Protein AF-A0A484YDE2-F1 (afdb_monomer_lite)

InterPro domains:
  IPR001761 Periplasmic binding protein/LacI sugar binding domain [PF00532] (2-82)
  IPR028082 Periplasmic binding protein-like I [SSF53822] (1-90)

Organism: Escherichia coli (NCBI:txid562)

Sequence (93 aa):
MLKRRNIDGVVLFGFTGITEEMLAHWQSSLVLLARDAKGFASVCYDDEGAIKILMQRLYDQGHRNISYLGVPHSDVTTGKRRHESLPGVLQSA

Structure (mmCIF, N/CA/C/O backbone):
data_AF-A0A484YDE2-F1
#
_entry.id   AF-A0A484YDE2-F1
#
loop_
_atom_site.group_PDB
_atom_site.id
_atom_site.type_symbol
_atom_site.label_atom_id
_atom_site.label_alt_id
_atom_site.label_comp_id
_atom_site.label_asym_id
_atom_site.label_entity_id
_atom_site.label_seq_id
_atom_site.pdbx_PDB_ins_code
_atom_site.Cartn_x
_atom_site.Cartn_y
_atom_site.Cartn_z
_atom_site.occupancy
_atom_site.B_iso_or_equiv
_atom_site.auth_seq_id
_atom_site.a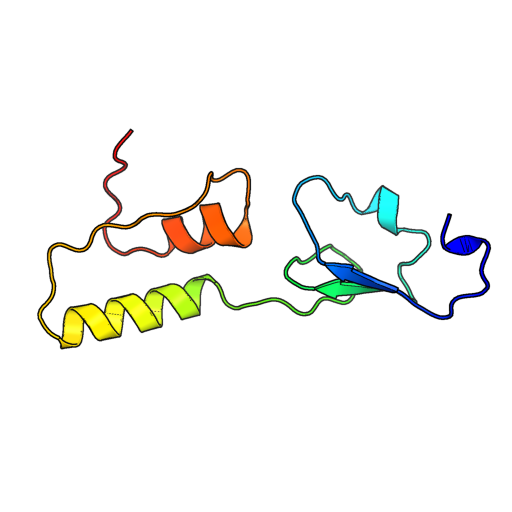uth_comp_id
_atom_site.auth_asym_id
_atom_site.auth_atom_id
_atom_site.pdbx_PDB_model_num
ATOM 1 N N . MET A 1 1 ? 23.524 -5.821 -12.721 1.00 55.28 1 MET A N 1
ATOM 2 C CA . MET A 1 1 ? 24.063 -7.190 -12.528 1.00 55.28 1 MET A CA 1
ATOM 3 C C . MET A 1 1 ? 23.188 -8.297 -13.133 1.00 55.28 1 MET A C 1
ATOM 5 O O . MET A 1 1 ? 23.755 -9.187 -13.747 1.00 55.28 1 MET A O 1
ATOM 9 N N . LEU A 1 2 ? 21.851 -8.255 -13.030 1.00 57.38 2 LEU A N 1
ATOM 10 C CA . LEU A 1 2 ? 20.960 -9.353 -13.467 1.00 57.38 2 LEU A CA 1
ATOM 11 C C . LEU A 1 2 ? 20.913 -9.618 -14.987 1.00 57.38 2 LEU A C 1
ATOM 13 O O . LEU A 1 2 ? 20.896 -10.769 -15.406 1.00 57.38 2 LEU A O 1
ATOM 17 N N . LYS A 1 3 ? 21.010 -8.575 -15.825 1.00 56.53 3 LYS A N 1
ATOM 18 C CA . LYS A 1 3 ? 20.983 -8.698 -17.301 1.00 56.53 3 LYS A CA 1
ATOM 19 C C . LYS A 1 3 ? 22.122 -9.558 -17.879 1.00 56.53 3 LYS A C 1
ATOM 21 O O . LYS A 1 3 ? 22.033 -10.020 -19.005 1.00 56.53 3 LYS A O 1
ATOM 26 N N . ARG A 1 4 ? 23.198 -9.779 -17.110 1.00 62.06 4 ARG A N 1
ATOM 27 C CA . ARG A 1 4 ? 24.375 -10.565 -17.523 1.00 62.06 4 ARG A CA 1
ATOM 28 C C . ARG A 1 4 ? 24.230 -12.074 -17.271 1.00 62.06 4 ARG A C 1
ATOM 30 O O . ARG A 1 4 ? 25.195 -12.798 -17.473 1.00 62.06 4 ARG A O 1
ATOM 37 N N . ARG A 1 5 ? 23.069 -12.541 -16.790 1.00 71.06 5 ARG A N 1
ATOM 38 C CA . ARG A 1 5 ? 22.826 -13.946 -16.413 1.00 71.06 5 ARG A CA 1
ATOM 39 C C . ARG A 1 5 ? 21.763 -14.665 -17.257 1.00 71.06 5 ARG A C 1
ATOM 41 O O . ARG A 1 5 ? 21.326 -15.726 -16.841 1.00 71.06 5 ARG A O 1
ATOM 48 N N . ASN A 1 6 ? 21.364 -14.117 -18.413 1.00 76.69 6 ASN A N 1
ATOM 49 C CA . ASN A 1 6 ? 20.368 -14.738 -19.306 1.00 76.69 6 ASN A CA 1
ATOM 50 C C . ASN A 1 6 ? 19.058 -15.134 -18.587 1.00 76.69 6 ASN A C 1
ATOM 52 O O . ASN A 1 6 ? 18.531 -16.218 -18.792 1.00 76.69 6 ASN A O 1
ATOM 56 N N . ILE A 1 7 ? 18.553 -14.267 -17.705 1.00 87.19 7 ILE A N 1
ATOM 57 C CA . ILE A 1 7 ? 17.273 -14.507 -17.027 1.00 87.19 7 ILE A CA 1
ATOM 58 C C . ILE A 1 7 ? 16.105 -14.086 -17.924 1.00 87.19 7 ILE A C 1
ATOM 60 O O . ILE A 1 7 ? 16.158 -13.018 -18.537 1.00 87.19 7 ILE A O 1
ATOM 64 N N . ASP A 1 8 ? 15.051 -14.901 -17.960 1.00 90.25 8 ASP A N 1
ATOM 65 C CA . ASP A 1 8 ? 13.876 -14.670 -18.812 1.00 90.25 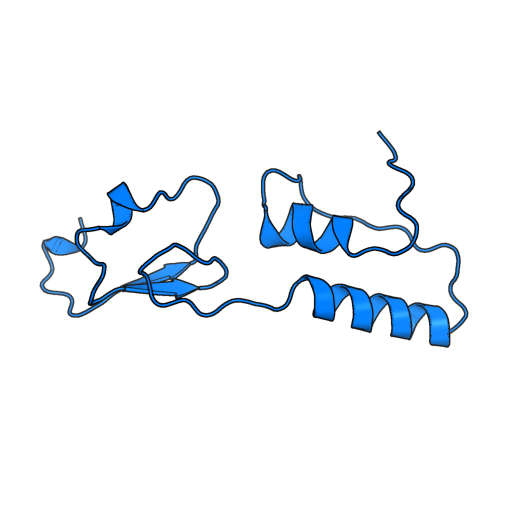8 ASP A CA 1
ATOM 66 C C . ASP A 1 8 ? 12.921 -13.608 -18.255 1.00 90.25 8 ASP A C 1
ATOM 68 O O . ASP A 1 8 ? 12.174 -12.982 -19.004 1.00 90.25 8 ASP A O 1
ATOM 72 N N . GLY A 1 9 ? 12.958 -13.364 -16.943 1.00 91.69 9 GLY A N 1
ATOM 73 C CA . GLY A 1 9 ? 12.114 -12.361 -16.311 1.00 91.69 9 GLY A CA 1
ATOM 74 C C . GLY A 1 9 ? 12.463 -12.064 -14.860 1.00 91.69 9 GLY A C 1
ATOM 75 O O . GLY A 1 9 ? 13.322 -12.705 -14.250 1.00 91.69 9 GLY A O 1
ATOM 76 N N . VAL A 1 10 ? 11.802 -11.041 -14.321 1.00 92.62 10 VAL A N 1
ATOM 77 C CA . VAL A 1 10 ? 12.031 -10.507 -12.977 1.00 92.62 10 VAL A CA 1
ATOM 78 C C . VAL A 1 10 ? 10.695 -10.280 -12.278 1.00 92.62 10 VAL A C 1
ATOM 80 O O . VAL A 1 10 ? 9.818 -9.594 -12.795 1.00 92.62 10 VAL A O 1
ATOM 83 N N . VAL A 1 11 ? 10.567 -10.797 -11.059 1.00 94.81 11 VAL A N 1
ATOM 84 C CA . VAL A 1 11 ? 9.542 -10.343 -10.115 1.00 94.81 11 VAL A CA 1
ATOM 85 C C . VAL A 1 11 ? 10.207 -9.359 -9.166 1.00 94.81 11 VAL A C 1
ATOM 87 O O . VAL A 1 11 ? 11.172 -9.710 -8.485 1.00 94.81 11 VAL A O 1
ATOM 90 N N . LEU A 1 12 ? 9.719 -8.122 -9.145 1.00 93.75 12 LEU A N 1
ATOM 91 C CA . LEU A 1 12 ? 10.297 -7.054 -8.338 1.00 93.75 12 LEU A CA 1
ATOM 92 C C . LEU A 1 12 ? 9.299 -6.583 -7.285 1.00 93.75 12 LEU A C 1
ATOM 94 O O . LEU A 1 12 ? 8.245 -6.051 -7.615 1.00 93.75 12 LEU A O 1
ATOM 98 N N . PHE A 1 13 ? 9.663 -6.723 -6.012 1.00 92.19 13 PHE A N 1
ATOM 99 C CA . PHE A 1 13 ? 8.937 -6.077 -4.922 1.00 92.19 13 PHE A CA 1
ATOM 100 C C . PHE A 1 13 ? 9.202 -4.574 -4.977 1.00 92.19 13 PHE A C 1
ATOM 102 O O . PHE A 1 13 ? 10.335 -4.124 -4.795 1.00 92.19 13 PHE A O 1
ATOM 109 N N . GLY A 1 14 ? 8.160 -3.811 -5.293 1.00 86.94 14 GLY A N 1
ATOM 110 C CA . GLY A 1 14 ? 8.239 -2.370 -5.441 1.00 86.94 14 GLY A CA 1
ATOM 111 C C . GLY A 1 14 ? 8.464 -1.682 -4.099 1.00 86.94 14 GLY A C 1
ATOM 112 O O . GLY A 1 14 ? 7.813 -2.001 -3.110 1.00 86.94 14 GLY A O 1
ATOM 113 N N . PHE A 1 15 ? 9.365 -0.705 -4.076 1.00 84.25 15 PHE A N 1
ATOM 114 C CA . PHE A 1 15 ? 9.610 0.161 -2.925 1.00 84.25 15 PHE A CA 1
ATOM 115 C C . PHE A 1 15 ? 9.706 1.624 -3.372 1.00 84.25 15 PHE A C 1
ATOM 117 O O . PHE A 1 15 ? 9.800 1.930 -4.570 1.00 84.25 15 PHE A O 1
ATOM 124 N N . THR A 1 16 ? 9.637 2.551 -2.417 1.00 81.62 16 THR A N 1
ATOM 125 C CA . THR A 1 16 ? 9.775 3.988 -2.683 1.00 81.62 16 THR A CA 1
ATOM 126 C C . THR A 1 16 ? 11.152 4.299 -3.272 1.00 81.62 16 THR A C 1
ATOM 128 O O . THR A 1 16 ? 12.170 3.870 -2.744 1.00 81.62 16 THR A O 1
ATOM 131 N N . GLY A 1 17 ? 11.192 5.068 -4.362 1.00 84.19 17 GLY A N 1
ATOM 132 C CA . GLY A 1 17 ? 12.438 5.458 -5.038 1.00 84.19 17 GLY A CA 1
ATOM 133 C C . GLY A 1 17 ? 12.768 4.645 -6.292 1.00 84.19 17 GLY A C 1
ATOM 134 O O . GLY A 1 17 ? 13.651 5.042 -7.043 1.00 84.19 17 GLY A O 1
ATOM 135 N N . ILE A 1 18 ? 12.031 3.566 -6.578 1.00 87.19 18 ILE A N 1
ATOM 136 C CA . ILE A 1 18 ? 12.047 2.960 -7.915 1.00 87.19 18 ILE A CA 1
ATOM 137 C C . I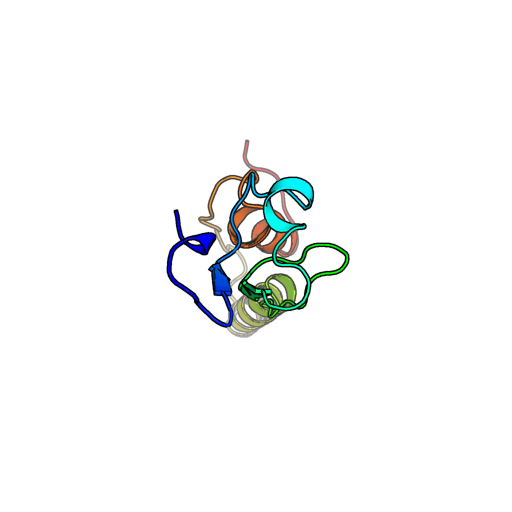LE A 1 18 ? 11.327 3.894 -8.888 1.00 87.19 18 ILE A C 1
ATOM 139 O O . ILE A 1 18 ? 10.189 4.299 -8.614 1.00 87.19 18 ILE A O 1
ATOM 143 N N . THR A 1 19 ? 11.984 4.191 -10.011 1.00 89.00 19 THR A N 1
ATOM 144 C CA . THR A 1 19 ? 11.427 4.962 -11.127 1.00 89.00 19 THR A CA 1
ATOM 145 C C . THR A 1 19 ? 11.243 4.084 -12.365 1.00 89.00 19 THR A C 1
ATOM 147 O O . THR A 1 19 ? 11.863 3.027 -12.504 1.00 89.00 19 THR A O 1
ATOM 150 N N . GLU A 1 20 ? 10.384 4.519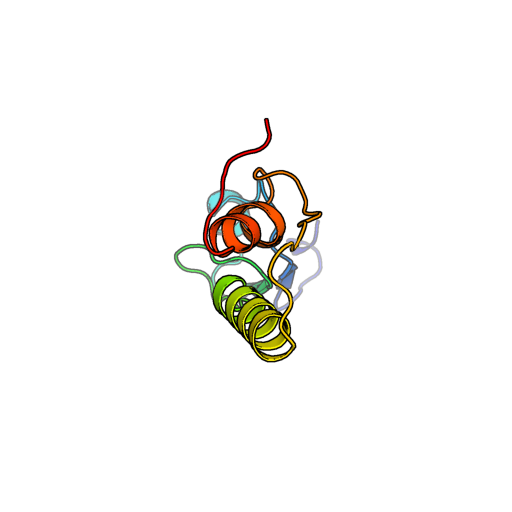 -13.279 1.00 89.69 20 GLU A N 1
ATOM 151 C CA . GLU A 1 20 ? 10.069 3.788 -14.510 1.00 89.69 20 GLU A CA 1
ATOM 152 C C . GLU A 1 20 ? 11.284 3.713 -15.448 1.00 89.69 20 GLU A C 1
ATOM 154 O O . GLU A 1 20 ? 11.520 2.681 -16.078 1.00 89.69 20 GLU A O 1
ATOM 159 N N . GLU A 1 21 ? 12.135 4.744 -15.468 1.00 91.12 21 GLU A N 1
ATOM 160 C CA . GLU A 1 21 ? 13.361 4.788 -16.275 1.00 91.12 21 GLU A CA 1
ATOM 161 C C . GLU A 1 21 ? 14.356 3.700 -15.857 1.00 91.12 21 GLU A C 1
ATOM 163 O O . GLU A 1 21 ? 15.004 3.079 -16.705 1.00 91.12 21 GLU A O 1
ATOM 168 N N . MET A 1 22 ? 14.447 3.416 -14.552 1.00 88.94 22 MET A N 1
ATOM 169 C CA . MET A 1 22 ? 15.292 2.337 -14.029 1.00 88.94 22 MET A CA 1
ATOM 170 C C . MET A 1 22 ? 14.829 0.960 -14.521 1.00 88.94 22 MET A C 1
ATOM 172 O O . MET A 1 22 ? 15.646 0.046 -14.669 1.00 88.94 22 MET A O 1
ATOM 176 N N . LEU A 1 23 ? 13.526 0.808 -14.772 1.00 89.94 23 LEU A N 1
ATOM 177 C CA . LEU A 1 23 ? 12.890 -0.454 -15.140 1.00 89.94 23 LEU A CA 1
ATOM 178 C C . LEU A 1 23 ? 12.651 -0.606 -16.646 1.00 89.94 23 LEU A C 1
ATOM 180 O O . LEU A 1 23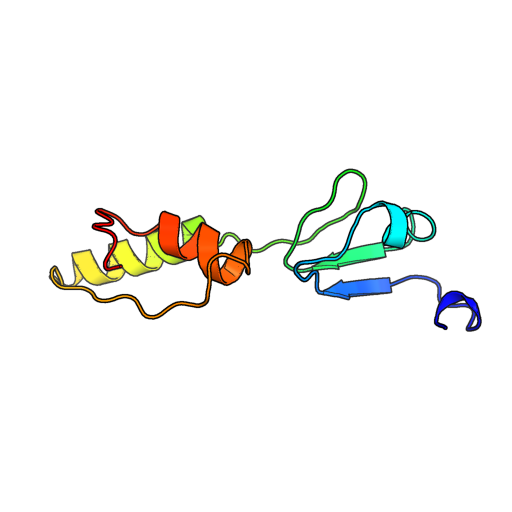 ? 12.371 -1.716 -17.090 1.00 89.94 23 LEU A O 1
ATOM 184 N N . ALA A 1 24 ? 12.797 0.461 -17.435 1.00 88.94 24 ALA A N 1
ATOM 185 C CA . ALA A 1 24 ? 12.406 0.516 -18.848 1.00 88.94 24 ALA A CA 1
ATOM 186 C C . ALA A 1 24 ? 12.920 -0.669 -19.687 1.00 88.94 24 ALA A C 1
ATOM 188 O O . ALA A 1 24 ? 12.196 -1.239 -20.497 1.00 88.94 24 ALA A O 1
ATOM 189 N N . HIS A 1 25 ? 14.155 -1.112 -19.444 1.00 89.56 25 HIS A N 1
ATOM 190 C CA . HIS A 1 25 ? 14.768 -2.230 -20.171 1.00 89.56 25 HIS A CA 1
ATOM 191 C C . HIS A 1 25 ? 14.152 -3.607 -19.885 1.00 89.56 25 HIS A C 1
ATOM 193 O O . HIS A 1 25 ? 14.513 -4.572 -20.557 1.00 89.56 25 HIS A O 1
ATOM 199 N N . TRP A 1 26 ? 13.293 -3.707 -18.875 1.00 90.25 26 TRP A N 1
ATOM 200 C CA . TRP A 1 26 ? 12.644 -4.935 -18.426 1.00 90.25 26 TRP A CA 1
ATOM 201 C C . TRP A 1 26 ? 11.128 -4.898 -18.620 1.00 90.25 26 TRP A C 1
ATOM 203 O O . TRP A 1 26 ? 10.441 -5.791 -18.145 1.00 90.25 26 TRP A O 1
ATOM 213 N N . GLN A 1 27 ? 10.589 -3.887 -19.306 1.00 90.75 27 GLN A N 1
ATOM 214 C CA . GLN A 1 27 ? 9.147 -3.642 -19.389 1.00 90.75 27 GLN A CA 1
ATOM 215 C C . GLN A 1 27 ? 8.317 -4.871 -19.792 1.00 90.75 27 GLN A C 1
ATOM 217 O O . GLN A 1 27 ? 7.271 -5.122 -19.203 1.00 90.75 27 GLN A O 1
ATOM 222 N N . SER A 1 28 ? 8.789 -5.658 -20.761 1.00 93.06 28 SER A N 1
ATOM 223 C CA . SER A 1 28 ? 8.090 -6.855 -21.247 1.00 93.06 28 SER A CA 1
ATOM 224 C C . SER A 1 28 ? 8.350 -8.125 -20.430 1.00 93.06 28 SER A C 1
ATOM 226 O O . SER A 1 28 ? 7.697 -9.136 -20.669 1.00 93.06 28 SER A O 1
ATOM 228 N N . SER A 1 29 ? 9.299 -8.100 -19.493 1.00 94.38 29 SER A N 1
ATOM 229 C CA . SER A 1 29 ? 9.747 -9.271 -18.730 1.00 94.38 29 SER A CA 1
ATOM 230 C C . SER A 1 29 ? 9.792 -9.024 -17.220 1.00 94.38 29 SER A C 1
ATOM 232 O O . SER A 1 29 ? 10.443 -9.765 -16.481 1.00 94.38 29 SER A O 1
ATOM 234 N N . LEU A 1 30 ? 9.091 -7.993 -16.744 1.00 95.12 30 LEU A N 1
ATOM 235 C CA . LEU A 1 30 ? 9.038 -7.619 -15.338 1.00 95.12 30 LEU A CA 1
ATOM 236 C C . LEU A 1 30 ? 7.603 -7.501 -14.847 1.00 95.12 30 LEU A C 1
ATOM 238 O O . LEU A 1 30 ? 6.770 -6.838 -15.462 1.00 95.12 30 LEU A O 1
ATOM 242 N N . VAL A 1 31 ? 7.356 -8.103 -13.686 1.00 96.62 31 VAL A N 1
ATOM 243 C CA . VAL A 1 31 ? 6.124 -7.919 -12.919 1.00 96.62 31 VAL A CA 1
ATOM 244 C C . VAL A 1 31 ? 6.471 -7.268 -11.587 1.00 96.62 31 VAL A C 1
ATOM 246 O O . VAL A 1 31 ? 7.341 -7.748 -10.854 1.00 96.62 31 VAL A O 1
ATOM 249 N N . LEU A 1 32 ? 5.786 -6.172 -11.271 1.00 95.25 32 LEU A N 1
ATOM 250 C CA . LEU A 1 32 ? 5.886 -5.509 -9.979 1.00 95.25 32 LEU A CA 1
ATOM 251 C C . LEU A 1 32 ? 4.951 -6.163 -8.960 1.00 95.25 32 LEU A C 1
ATOM 253 O O . LEU A 1 32 ? 3.805 -6.487 -9.261 1.00 95.25 32 LEU A O 1
ATOM 257 N N . LEU A 1 33 ? 5.432 -6.312 -7.732 1.00 95.50 33 LEU A N 1
ATOM 258 C CA . LEU A 1 33 ? 4.622 -6.666 -6.572 1.00 95.50 33 LEU A CA 1
ATOM 259 C C . LEU A 1 33 ? 4.515 -5.478 -5.622 1.00 95.50 33 LEU A C 1
ATOM 261 O O . LEU A 1 33 ? 5.480 -4.738 -5.441 1.00 95.50 33 LEU A O 1
ATOM 265 N N . ALA A 1 34 ? 3.351 -5.336 -4.987 1.00 91.62 34 ALA A N 1
ATOM 266 C CA . ALA A 1 34 ? 3.026 -4.333 -3.967 1.00 91.62 34 ALA A CA 1
ATOM 267 C C . ALA A 1 34 ? 2.967 -2.869 -4.441 1.00 91.62 34 ALA A C 1
ATOM 269 O O . ALA A 1 34 ? 2.396 -2.045 -3.737 1.00 91.62 34 ALA A O 1
ATOM 270 N N . ARG A 1 35 ? 3.472 -2.530 -5.632 1.00 88.06 35 ARG A N 1
ATOM 271 C CA . ARG A 1 35 ? 3.422 -1.173 -6.196 1.00 88.06 35 ARG A CA 1
ATOM 272 C C . ARG A 1 35 ? 3.098 -1.207 -7.687 1.00 88.06 35 ARG A C 1
ATOM 274 O O . ARG A 1 35 ? 3.542 -2.109 -8.393 1.00 88.06 35 ARG A O 1
ATOM 281 N N . ASP A 1 36 ? 2.352 -0.211 -8.147 1.00 89.19 36 ASP A N 1
ATOM 282 C CA . ASP A 1 36 ? 2.082 0.025 -9.563 1.00 89.19 36 ASP A CA 1
ATOM 283 C C . ASP A 1 36 ? 3.149 0.944 -10.192 1.00 89.19 36 ASP A C 1
ATOM 285 O O . ASP A 1 36 ? 3.814 1.733 -9.515 1.00 89.19 36 ASP A O 1
ATOM 289 N N . ALA A 1 37 ? 3.353 0.801 -11.501 1.00 90.25 37 ALA A N 1
ATOM 290 C CA . ALA A 1 37 ? 4.131 1.727 -12.321 1.00 90.25 37 ALA A CA 1
ATOM 291 C C . ALA A 1 37 ? 3.549 1.733 -13.734 1.00 90.25 37 ALA A C 1
ATOM 293 O O . ALA A 1 37 ? 3.134 0.687 -14.249 1.00 90.25 37 ALA A O 1
ATOM 294 N N . LYS A 1 38 ? 3.490 2.900 -14.379 1.00 89.94 38 LYS A N 1
ATOM 295 C CA . LYS A 1 38 ? 2.801 3.019 -15.663 1.00 89.94 38 LYS A CA 1
ATOM 296 C C . LYS A 1 38 ? 3.530 2.201 -16.728 1.00 89.94 38 LYS A C 1
ATOM 298 O O . LYS A 1 38 ? 4.730 2.341 -16.933 1.00 89.94 38 LYS A O 1
ATOM 303 N N . GLY A 1 39 ? 2.779 1.366 -17.444 1.00 91.25 39 GLY A N 1
ATOM 304 C CA . GLY A 1 39 ? 3.324 0.544 -18.525 1.00 91.25 39 GLY A CA 1
ATOM 305 C C . GLY A 1 39 ? 4.024 -0.739 -18.069 1.00 91.25 39 GLY A C 1
ATOM 306 O O . GLY A 1 39 ? 4.612 -1.404 -18.917 1.00 91.25 39 GLY A O 1
ATOM 307 N N . PHE A 1 40 ? 3.936 -1.098 -16.785 1.00 94.56 40 PHE A N 1
ATOM 308 C CA . PHE A 1 40 ? 4.402 -2.376 -16.244 1.00 94.56 40 PHE A CA 1
ATOM 309 C C . PHE A 1 40 ? 3.221 -3.208 -15.746 1.00 94.56 40 PHE A C 1
ATOM 311 O O . PHE A 1 40 ? 2.227 -2.669 -15.260 1.00 94.56 40 PHE A O 1
ATOM 318 N N . ALA A 1 41 ? 3.339 -4.532 -15.840 1.00 95.75 41 ALA A N 1
ATOM 319 C CA . ALA A 1 41 ? 2.414 -5.424 -15.155 1.00 95.75 41 ALA A CA 1
ATOM 320 C C . ALA A 1 41 ? 2.662 -5.351 -13.642 1.00 95.75 41 ALA A C 1
ATOM 322 O O . ALA A 1 41 ? 3.813 -5.383 -13.197 1.00 95.75 41 ALA A O 1
ATOM 323 N N . SER A 1 42 ? 1.595 -5.283 -12.848 1.00 95.69 42 SER A N 1
ATOM 324 C CA . SER A 1 42 ? 1.697 -5.216 -11.392 1.00 95.69 42 SER A CA 1
ATOM 325 C C . SER A 1 42 ? 0.615 -6.028 -10.694 1.00 95.69 42 SER A C 1
ATOM 327 O O . SER A 1 42 ? -0.534 -6.067 -11.131 1.00 95.69 42 SER A O 1
ATOM 329 N N . VAL A 1 43 ? 0.982 -6.629 -9.566 1.00 96.50 43 VAL A N 1
ATOM 330 C CA . VAL A 1 43 ? 0.062 -7.255 -8.617 1.00 96.50 43 VAL A CA 1
ATOM 331 C C . VAL A 1 43 ? 0.152 -6.474 -7.307 1.00 96.50 43 VAL A C 1
ATOM 333 O O . VAL A 1 43 ? 1.192 -6.453 -6.643 1.00 96.50 43 VAL A O 1
ATOM 336 N N . CYS A 1 44 ? -0.938 -5.797 -6.957 1.00 94.56 44 CYS A N 1
ATOM 337 C CA . CYS A 1 44 ? -1.008 -4.872 -5.829 1.00 94.56 44 CYS A CA 1
ATOM 338 C C . CYS A 1 44 ? -1.986 -5.368 -4.765 1.00 94.56 44 CYS A C 1
ATOM 340 O O . CYS A 1 44 ? -2.910 -6.129 -5.053 1.00 94.56 44 CYS A O 1
ATOM 342 N N . TYR A 1 45 ? -1.782 -4.900 -3.537 1.00 94.44 45 TYR A N 1
ATOM 343 C CA . TYR A 1 45 ? -2.714 -5.118 -2.440 1.00 94.44 45 TYR A CA 1
ATOM 344 C C . TYR A 1 45 ? -3.752 -3.997 -2.392 1.00 94.44 45 TYR A C 1
ATOM 346 O O . TYR A 1 45 ? -3.453 -2.847 -2.717 1.00 94.44 45 TYR A O 1
ATOM 354 N N . ASP A 1 46 ? -4.957 -4.334 -1.945 1.00 95.19 46 ASP A N 1
ATOM 355 C CA . ASP A 1 46 ? -5.989 -3.356 -1.615 1.00 95.19 46 ASP A CA 1
ATOM 356 C C . ASP A 1 46 ? -5.772 -2.837 -0.184 1.00 95.19 46 ASP A C 1
ATOM 358 O O . ASP A 1 46 ? -6.368 -3.323 0.780 1.00 95.19 46 ASP A O 1
ATOM 362 N N . ASP A 1 47 ? -4.843 -1.888 -0.035 1.00 94.31 47 ASP A N 1
ATOM 363 C CA . ASP A 1 47 ? -4.508 -1.290 1.263 1.00 94.31 47 ASP A CA 1
ATOM 364 C C . ASP A 1 47 ? -5.711 -0.576 1.901 1.00 94.31 47 ASP A C 1
ATOM 366 O O . ASP A 1 47 ? -5.901 -0.641 3.117 1.00 94.31 47 ASP A O 1
ATOM 370 N N . GLU A 1 48 ? -6.535 0.087 1.088 1.00 94.12 48 GLU A N 1
ATOM 371 C CA . GLU A 1 48 ? -7.713 0.819 1.554 1.00 94.12 48 GLU A CA 1
ATOM 372 C C . GLU A 1 48 ? -8.812 -0.140 2.018 1.00 94.12 48 GLU A C 1
ATOM 374 O O . GLU A 1 48 ? -9.333 -0.005 3.129 1.00 94.12 48 GLU A O 1
ATOM 379 N N . GLY A 1 49 ? -9.134 -1.150 1.206 1.00 95.62 49 GLY A N 1
ATOM 380 C CA . GLY A 1 49 ? -10.104 -2.179 1.562 1.00 95.62 49 GLY A CA 1
ATOM 381 C C . GLY A 1 49 ? -9.694 -2.952 2.812 1.00 95.62 49 GLY A C 1
ATOM 382 O O . GLY A 1 49 ? -10.534 -3.185 3.683 1.00 95.62 49 GLY A O 1
ATOM 383 N N . ALA A 1 50 ? -8.404 -3.267 2.969 1.00 96.50 50 ALA A N 1
ATOM 384 C CA . ALA A 1 50 ? -7.894 -3.926 4.170 1.00 96.50 50 ALA A CA 1
ATOM 385 C C . ALA A 1 50 ? -8.173 -3.109 5.445 1.00 96.50 50 ALA A C 1
ATOM 387 O O . ALA A 1 50 ? -8.663 -3.657 6.437 1.00 96.50 50 ALA A O 1
ATOM 388 N N . ILE A 1 51 ? -7.920 -1.796 5.415 1.00 96.12 51 ILE A N 1
ATOM 389 C CA . ILE A 1 51 ? -8.192 -0.911 6.555 1.00 96.12 51 ILE A CA 1
ATOM 390 C C . ILE A 1 51 ? -9.691 -0.764 6.800 1.00 96.12 51 ILE A C 1
ATOM 392 O O . ILE A 1 51 ? -10.127 -0.861 7.947 1.00 96.12 51 ILE A O 1
ATOM 396 N N . LYS A 1 52 ? -10.503 -0.602 5.753 1.00 95.06 52 LYS A N 1
ATOM 397 C CA . LYS A 1 52 ? -11.963 -0.507 5.898 1.00 95.06 52 LYS A CA 1
ATOM 398 C C . LYS A 1 52 ? -12.559 -1.752 6.546 1.00 95.06 52 LYS A C 1
ATOM 400 O O . LYS A 1 52 ? -13.361 -1.625 7.469 1.00 95.06 52 LYS A O 1
ATOM 405 N N . ILE A 1 53 ? -12.139 -2.942 6.113 1.00 97.69 53 ILE A N 1
ATOM 406 C CA . ILE A 1 53 ? -12.587 -4.217 6.690 1.00 97.69 53 ILE A CA 1
ATOM 407 C C . ILE A 1 53 ? -12.199 -4.303 8.172 1.00 97.69 53 ILE A C 1
ATOM 409 O O . ILE A 1 53 ? -13.035 -4.657 9.007 1.00 97.69 53 ILE A O 1
ATOM 413 N N . LEU A 1 54 ? -10.958 -3.942 8.518 1.00 96.50 54 LEU A N 1
ATOM 414 C CA . LEU A 1 54 ? -10.490 -3.937 9.905 1.00 96.50 54 LEU A CA 1
ATOM 415 C C . LEU A 1 54 ? -11.302 -2.968 10.774 1.00 96.50 54 LEU A C 1
ATOM 417 O O . LEU A 1 54 ? -11.771 -3.343 11.849 1.00 96.50 54 LEU A O 1
ATOM 421 N N . MET A 1 55 ? -11.497 -1.736 10.304 1.00 95.50 55 MET A N 1
ATOM 422 C CA . MET A 1 55 ? -12.225 -0.710 11.048 1.00 95.50 55 MET A CA 1
ATOM 423 C C . MET A 1 55 ? -13.692 -1.082 11.231 1.00 95.50 55 MET A C 1
ATOM 425 O O . MET A 1 55 ? -14.204 -0.964 12.343 1.00 95.50 55 MET A O 1
ATOM 429 N N . GLN A 1 56 ? -14.347 -1.603 10.189 1.00 96.06 56 GLN A N 1
ATOM 430 C CA . GLN A 1 56 ? -15.716 -2.101 10.293 1.00 96.06 56 GLN A CA 1
ATOM 431 C C . GLN A 1 56 ? -15.816 -3.171 11.381 1.00 96.06 56 GLN A C 1
ATOM 433 O O . GLN A 1 56 ? -16.658 -3.071 12.270 1.00 96.06 56 GLN A O 1
ATOM 438 N N . ARG A 1 57 ? -14.892 -4.140 11.385 1.00 97.94 57 ARG A N 1
ATOM 439 C CA . ARG A 1 57 ? -14.882 -5.206 12.388 1.00 97.94 57 ARG A CA 1
ATOM 440 C C . ARG A 1 57 ? -14.728 -4.673 13.815 1.00 97.94 57 ARG A C 1
ATOM 442 O O . ARG A 1 57 ? -15.405 -5.166 14.715 1.00 97.94 57 ARG A O 1
ATOM 449 N N . LEU A 1 58 ? -13.861 -3.684 14.030 1.00 96.38 58 LEU A N 1
ATOM 450 C CA . LEU A 1 58 ? -13.672 -3.066 15.346 1.00 96.38 58 LEU A CA 1
ATOM 451 C C . LEU A 1 58 ? -14.909 -2.265 15.782 1.00 96.38 58 LEU A C 1
ATOM 453 O O . LEU A 1 58 ? -15.310 -2.334 16.946 1.00 96.38 58 LEU A O 1
ATOM 457 N N . TYR A 1 59 ? -15.556 -1.553 14.857 1.00 95.81 59 TYR A N 1
ATOM 458 C CA . TYR A 1 59 ? -16.791 -0.828 15.152 1.00 95.81 59 TYR A CA 1
ATOM 459 C C . TYR A 1 59 ? -17.958 -1.757 15.483 1.00 95.81 59 TYR A C 1
ATOM 461 O O . TYR A 1 59 ? -18.695 -1.460 16.432 1.00 95.81 59 TYR A O 1
ATOM 469 N N . ASP A 1 60 ? -18.089 -2.876 14.767 1.00 97.62 60 ASP A N 1
ATOM 470 C CA . ASP A 1 60 ? -19.091 -3.918 15.023 1.00 97.62 60 ASP A CA 1
ATOM 471 C C . ASP A 1 60 ? -18.912 -4.548 16.413 1.00 97.62 60 ASP A C 1
ATOM 473 O O . ASP A 1 60 ? -19.880 -4.957 17.048 1.00 97.62 60 ASP A O 1
ATOM 477 N N . GLN A 1 61 ? -17.677 -4.580 16.923 1.00 98.00 61 GLN A N 1
ATOM 478 C CA . GLN A 1 61 ? -17.348 -5.024 18.283 1.00 98.00 61 GLN A CA 1
ATOM 479 C C . GLN A 1 61 ? -17.560 -3.940 19.356 1.00 98.00 61 GLN A C 1
ATOM 481 O O . GLN A 1 61 ? -17.311 -4.178 20.535 1.00 98.00 61 GLN A O 1
ATOM 486 N N . GLY A 1 62 ? -18.023 -2.746 18.976 1.00 97.50 62 GLY A N 1
ATOM 487 C CA . GLY A 1 62 ? -18.285 -1.642 19.902 1.00 97.50 62 GLY A CA 1
ATOM 488 C C . GLY A 1 62 ? -17.071 -0.763 20.218 1.00 97.50 62 GLY A C 1
ATOM 489 O O . GLY A 1 62 ? -17.204 0.196 20.978 1.00 97.50 62 GLY A O 1
ATOM 490 N N . HIS A 1 63 ? -15.900 -1.008 19.617 1.00 95.94 63 HIS A N 1
ATOM 491 C CA . HIS A 1 63 ? -14.733 -0.145 19.812 1.00 95.94 63 HIS A CA 1
ATOM 492 C C . HIS A 1 63 ? -14.956 1.219 19.147 1.00 95.94 63 HIS A C 1
ATOM 494 O O . HIS A 1 63 ? -15.471 1.306 18.031 1.00 95.94 63 HIS A O 1
ATOM 500 N N . ARG A 1 64 ? -14.609 2.304 19.846 1.00 91.94 64 ARG A N 1
ATOM 501 C CA . ARG A 1 64 ? -14.733 3.691 19.348 1.00 91.94 64 ARG A CA 1
ATOM 502 C C . ARG A 1 64 ? -13.453 4.509 19.513 1.00 91.94 64 ARG A C 1
ATOM 504 O O . ARG A 1 64 ? -13.202 5.395 18.708 1.00 91.94 64 ARG A O 1
ATOM 511 N N . ASN A 1 65 ? -12.628 4.157 20.497 1.00 92.69 65 ASN A N 1
ATOM 512 C CA . ASN A 1 65 ? -11.324 4.767 20.742 1.00 92.69 65 ASN A CA 1
ATOM 513 C C . ASN A 1 65 ? -10.243 3.831 20.194 1.00 92.69 65 ASN A C 1
ATOM 515 O O . ASN A 1 65 ? -9.778 2.940 20.902 1.00 92.69 65 ASN A O 1
ATOM 519 N N . ILE A 1 66 ? -9.915 3.978 18.912 1.00 91.50 66 ILE A N 1
ATOM 520 C CA . ILE A 1 66 ? -8.984 3.098 18.200 1.00 91.50 66 ILE A CA 1
ATOM 521 C C . ILE A 1 66 ? -7.749 3.921 17.834 1.00 91.50 66 ILE A C 1
ATOM 523 O O . ILE A 1 66 ? -7.849 4.896 17.095 1.00 91.50 66 ILE A O 1
ATOM 527 N N . SER A 1 67 ? -6.589 3.536 18.363 1.00 92.00 67 SER A N 1
ATOM 528 C CA . SER A 1 67 ? -5.302 4.128 17.985 1.00 92.00 67 SER A CA 1
ATOM 529 C C . SER A 1 67 ? -4.694 3.379 16.802 1.00 92.00 67 SER A C 1
ATOM 531 O O . SER A 1 67 ? -4.880 2.170 16.663 1.00 92.00 67 SER A O 1
ATOM 533 N N . TYR A 1 68 ? -3.926 4.088 15.977 1.00 91.81 68 TYR A N 1
ATOM 534 C CA . TYR A 1 68 ? -3.207 3.512 14.846 1.00 91.81 68 TYR A CA 1
ATOM 535 C C . TYR A 1 68 ? -1.703 3.704 15.015 1.00 91.81 68 TYR A C 1
ATOM 537 O O . TYR A 1 68 ? -1.235 4.815 15.253 1.00 91.81 68 TYR A O 1
ATOM 545 N N . LEU A 1 69 ? -0.951 2.617 14.860 1.00 93.19 69 LEU A N 1
ATOM 546 C CA . LEU A 1 69 ? 0.503 2.637 14.779 1.00 93.19 69 LEU A CA 1
ATOM 547 C C . LEU A 1 69 ? 0.900 2.181 13.375 1.00 93.19 69 LEU A C 1
ATOM 549 O O . LEU A 1 69 ? 0.754 1.009 13.034 1.00 93.19 69 LEU A O 1
ATOM 553 N N . GLY A 1 70 ? 1.358 3.129 12.563 1.00 90.94 70 GLY A N 1
ATOM 554 C CA . GLY A 1 70 ? 1.750 2.895 11.177 1.00 90.94 70 GLY A CA 1
ATOM 555 C C . GLY A 1 70 ? 3.233 3.132 10.924 1.00 90.94 70 GLY A C 1
ATOM 556 O O . GLY A 1 70 ? 4.052 3.183 11.840 1.00 90.94 70 GLY A O 1
ATOM 557 N N . VAL A 1 71 ? 3.560 3.313 9.648 1.00 92.75 71 VAL A N 1
ATOM 558 C CA . VAL A 1 71 ? 4.893 3.701 9.171 1.00 92.75 71 VAL A CA 1
ATOM 559 C C . VAL A 1 71 ? 4.833 5.089 8.512 1.00 92.75 71 VAL A C 1
ATOM 561 O O . VAL A 1 71 ? 3.734 5.563 8.201 1.00 92.75 71 VAL A O 1
ATOM 564 N N . PRO A 1 72 ? 5.977 5.766 8.291 1.00 92.06 72 PRO A N 1
ATOM 565 C CA . PRO A 1 72 ? 5.995 7.091 7.676 1.00 92.06 72 PRO A CA 1
ATOM 566 C C . PRO A 1 72 ? 5.308 7.131 6.307 1.00 92.06 72 PRO A C 1
ATOM 568 O O . PRO A 1 72 ? 5.375 6.178 5.534 1.00 92.06 72 PRO A O 1
ATOM 571 N N . HIS A 1 73 ? 4.713 8.276 5.959 1.00 92.12 73 HIS A N 1
ATOM 572 C CA . HIS A 1 73 ? 4.002 8.464 4.681 1.00 92.12 73 HIS A CA 1
ATOM 573 C C . HIS A 1 73 ? 4.906 8.419 3.443 1.00 92.12 73 HIS A C 1
ATOM 575 O O . HIS A 1 73 ? 4.405 8.375 2.321 1.00 92.12 73 HIS A O 1
ATOM 581 N N . SER A 1 74 ? 6.228 8.421 3.626 1.00 89.31 74 SER A N 1
ATOM 582 C CA . SER A 1 74 ? 7.179 8.150 2.546 1.00 89.31 74 SER A CA 1
ATOM 583 C C . SER A 1 74 ? 7.048 6.722 1.998 1.00 89.31 74 SER A C 1
ATOM 585 O O . SER A 1 74 ? 7.387 6.490 0.836 1.00 89.31 74 SER A O 1
ATOM 587 N N . ASP A 1 75 ? 6.509 5.775 2.777 1.00 89.19 75 ASP A N 1
ATOM 588 C CA . ASP A 1 75 ? 5.930 4.542 2.241 1.00 89.19 75 ASP A CA 1
ATOM 589 C C . ASP A 1 75 ? 4.499 4.840 1.782 1.00 89.19 75 ASP A C 1
ATOM 591 O O . ASP A 1 75 ? 3.581 5.018 2.587 1.00 89.19 75 ASP A O 1
ATOM 595 N N . VAL A 1 76 ? 4.312 4.915 0.466 1.00 87.81 76 VAL A N 1
ATOM 596 C CA . VAL A 1 76 ? 3.022 5.277 -0.134 1.00 87.81 76 VAL A CA 1
ATOM 597 C C . VAL A 1 76 ? 1.946 4.233 0.167 1.00 87.81 76 VAL A C 1
ATOM 599 O O . VAL A 1 76 ? 0.785 4.587 0.344 1.00 87.81 76 VAL A O 1
ATOM 602 N N . THR A 1 77 ? 2.319 2.960 0.235 1.00 87.75 77 THR A N 1
ATOM 603 C CA . THR A 1 77 ? 1.393 1.836 0.402 1.00 87.75 77 THR A CA 1
ATOM 604 C C . THR A 1 77 ? 1.073 1.596 1.870 1.00 87.75 77 THR A C 1
ATOM 606 O O . THR A 1 77 ? -0.005 1.947 2.351 1.00 87.75 77 THR A O 1
ATOM 609 N N . THR A 1 78 ? 2.044 1.088 2.622 1.00 90.06 78 THR A N 1
ATOM 610 C CA . THR A 1 78 ? 1.889 0.712 4.027 1.00 90.06 78 THR A CA 1
ATOM 611 C C . THR A 1 78 ? 1.684 1.929 4.925 1.00 90.06 78 THR A C 1
ATOM 613 O O . THR A 1 78 ? 0.984 1.839 5.932 1.00 90.06 78 THR A O 1
ATOM 616 N N . GLY A 1 79 ? 2.309 3.060 4.586 1.00 91.06 79 GLY A N 1
ATOM 617 C CA . GLY A 1 79 ? 2.241 4.288 5.370 1.00 91.06 79 GLY A CA 1
ATOM 618 C C . GLY A 1 79 ? 1.033 5.125 4.988 1.00 91.06 79 GLY A C 1
ATOM 619 O O . GLY A 1 79 ? 0.039 5.163 5.712 1.00 91.06 79 GLY A O 1
ATOM 620 N N . LYS A 1 80 ? 1.126 5.799 3.840 1.00 92.00 80 LYS A N 1
ATOM 621 C CA . LYS A 1 80 ? 0.164 6.818 3.418 1.00 92.00 80 LYS A CA 1
ATOM 622 C C . LYS A 1 80 ? -1.231 6.242 3.158 1.00 92.00 80 LYS A C 1
ATOM 624 O O . LYS A 1 80 ? -2.160 6.622 3.863 1.00 92.00 80 LYS A O 1
ATOM 629 N N . ARG A 1 81 ? -1.382 5.310 2.204 1.00 92.69 81 ARG A N 1
ATOM 630 C CA . ARG A 1 81 ? -2.701 4.773 1.804 1.00 92.69 81 ARG A CA 1
ATOM 631 C C . ARG A 1 81 ? -3.455 4.171 2.990 1.00 92.69 81 ARG A C 1
ATOM 633 O O . ARG A 1 81 ? -4.632 4.468 3.180 1.00 92.69 81 ARG A O 1
ATOM 640 N N . ARG A 1 82 ? -2.781 3.377 3.830 1.00 94.50 82 ARG A N 1
ATOM 641 C CA . ARG A 1 82 ? -3.417 2.775 5.014 1.00 94.50 82 ARG A CA 1
ATOM 642 C C . ARG A 1 82 ? -3.836 3.807 6.053 1.00 94.50 82 ARG A C 1
ATOM 644 O O . ARG A 1 82 ? -4.947 3.731 6.565 1.00 94.50 82 ARG A O 1
ATOM 651 N N . HIS A 1 83 ? -2.974 4.778 6.346 1.00 93.44 83 HIS A N 1
ATOM 652 C CA . HIS A 1 83 ? -3.292 5.828 7.309 1.00 93.44 83 HIS A CA 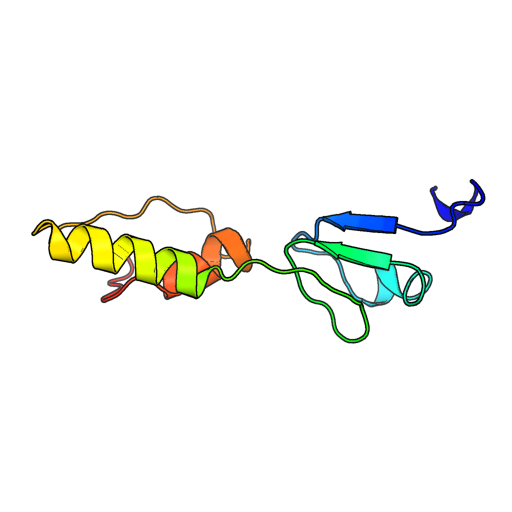1
ATOM 653 C C . HIS A 1 83 ? -4.454 6.713 6.834 1.00 93.44 83 HIS A C 1
ATOM 655 O O . HIS A 1 83 ? -5.365 6.993 7.604 1.00 93.44 83 HIS A O 1
ATOM 661 N N . GLU A 1 84 ? -4.460 7.106 5.558 1.00 93.50 84 GLU A N 1
ATOM 662 C CA . GLU A 1 84 ? -5.530 7.922 4.962 1.00 93.50 84 GLU A CA 1
ATOM 663 C C . GLU A 1 84 ? -6.876 7.186 4.888 1.00 93.50 84 GLU A C 1
ATOM 665 O O . GLU A 1 84 ? -7.924 7.823 4.828 1.00 93.50 84 GLU A O 1
ATOM 670 N N . SER A 1 85 ? -6.861 5.853 4.941 1.00 93.25 85 SER A N 1
ATOM 671 C CA . SER A 1 85 ? -8.071 5.023 4.927 1.00 93.25 85 SER A CA 1
ATOM 672 C C . SER A 1 85 ? -8.764 4.917 6.291 1.00 93.25 85 SER A C 1
ATOM 674 O O . SER A 1 85 ? -9.849 4.338 6.385 1.00 93.25 85 SER A O 1
ATOM 676 N N . LEU A 1 86 ? -8.158 5.445 7.361 1.00 88.94 86 LEU A N 1
ATOM 677 C CA . LEU A 1 86 ? -8.769 5.455 8.688 1.00 88.94 86 LEU A CA 1
ATOM 678 C C . LEU A 1 86 ? -9.926 6.471 8.739 1.00 88.94 86 LEU A C 1
ATOM 680 O O . LEU A 1 86 ? -9.763 7.626 8.347 1.00 88.94 86 LEU A O 1
ATOM 684 N N . PRO A 1 87 ? -11.103 6.094 9.255 1.00 79.06 87 PRO A N 1
ATOM 685 C CA . PRO A 1 87 ? -12.210 7.026 9.419 1.00 79.06 87 PRO A CA 1
ATOM 686 C C . PRO A 1 87 ? -11.921 8.035 10.543 1.00 79.06 87 PRO A C 1
ATOM 688 O O . PRO A 1 87 ? -11.617 7.652 11.670 1.00 79.06 87 PRO A O 1
ATOM 691 N N . GLY A 1 88 ? -12.063 9.333 10.246 1.00 66.44 88 GLY A N 1
ATOM 692 C CA . GLY A 1 88 ? -12.007 10.405 11.250 1.00 66.44 88 GLY A CA 1
ATOM 693 C C . GLY A 1 88 ? -10.603 10.856 11.670 1.00 66.44 88 GLY A C 1
ATOM 694 O O . GLY A 1 88 ? -10.409 11.188 12.836 1.00 66.44 88 GLY A O 1
ATOM 695 N N . VAL A 1 89 ? -9.629 10.878 10.750 1.00 51.81 89 VAL A N 1
ATOM 696 C CA . VAL A 1 89 ? -8.244 11.296 11.041 1.00 51.81 89 VAL A CA 1
ATOM 697 C C . VAL A 1 89 ? -8.186 12.736 11.576 1.00 51.81 89 VAL A C 1
ATOM 699 O O . VAL A 1 89 ? -8.202 13.702 10.816 1.00 51.81 89 VAL A O 1
ATOM 702 N N . LEU A 1 90 ? -8.047 12.878 12.895 1.00 46.19 90 LEU A N 1
ATOM 703 C CA . LEU A 1 90 ? -7.335 14.002 13.494 1.00 46.19 90 LEU A CA 1
ATOM 704 C C . LEU A 1 90 ? -5.847 13.651 13.445 1.00 46.19 90 LEU A C 1
ATOM 706 O O . LEU A 1 90 ? -5.418 12.667 14.044 1.00 46.19 90 LEU A O 1
ATOM 710 N N . GLN A 1 91 ? -5.073 14.431 12.691 1.00 42.81 91 GLN A N 1
ATOM 711 C CA . GLN A 1 91 ? -3.617 14.319 12.657 1.00 42.81 91 GLN A CA 1
ATOM 712 C C . GLN A 1 91 ? -3.072 14.599 14.063 1.00 42.81 91 GLN A C 1
ATOM 714 O O . GLN A 1 91 ? -3.080 15.743 14.513 1.00 42.81 91 GLN A O 1
ATOM 719 N N . SER A 1 92 ? -2.592 13.576 14.768 1.00 40.69 92 SER A N 1
ATOM 720 C CA . SER A 1 92 ? -1.616 13.802 15.831 1.00 40.69 92 SER A CA 1
ATOM 721 C C . SER A 1 92 ? -0.266 14.030 15.156 1.00 40.69 92 SER A C 1
ATOM 723 O O . SER A 1 92 ? 0.286 13.102 14.559 1.00 40.69 92 SER A O 1
ATOM 725 N N . ALA A 1 93 ? 0.164 15.293 15.183 1.00 36.31 93 ALA A N 1
ATOM 726 C CA . ALA A 1 93 ? 1.505 15.748 14.832 1.00 36.31 93 ALA A CA 1
ATOM 727 C C . ALA A 1 93 ? 2.584 15.082 15.698 1.00 36.31 93 ALA A C 1
ATOM 729 O O . ALA A 1 93 ? 2.274 14.741 16.865 1.00 36.31 93 ALA A O 1
#

Secondary structure (DSSP, 8-state):
-GGGG--S-EEEE--TT--HHHHGGGTTTEEEESS--TTSEEE---HHHHHHHHHHHHHHTT----------TTSIIIIIIHHHTSTT-----

Foldseek 3Di:
DVVVPPDQADEAADWQPDACVVCVVRLPRYEYEQDDDPSHHYDHDPLLVVLVVVVVVCVVVVDDDDDDDFDDCSGVRRHVNNLVSDPPDDDPD

Radius of gyration: 17.69 Å; chains: 1; bounding box: 44×30×42 Å

pLDDT: mean 87.48, std 13.56, range [36.31, 98.0]